Protein AF-A0A2D6U1A8-F1 (afdb_monomer)

Radius of gyration: 18.71 Å; Cα contacts (8 Å, |Δi|>4): 55; chains: 1; bounding box: 41×14×54 Å

Sequence (83 aa):
MDNKLIDKNILDLKFKLQSQFMNT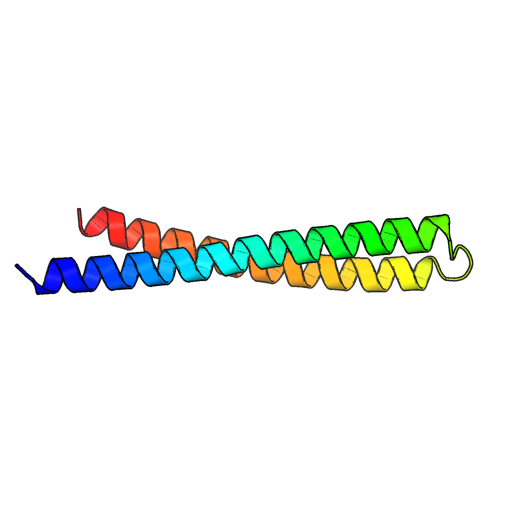SLIMMTIGLLTFISTFIWYKERIFFGIALSTIIILISLILYFSADKKIKIILNKIYKLK

Structure (mmCIF, N/CA/C/O backbone):
data_AF-A0A2D6U1A8-F1
#
_entry.id   AF-A0A2D6U1A8-F1
#
loop_
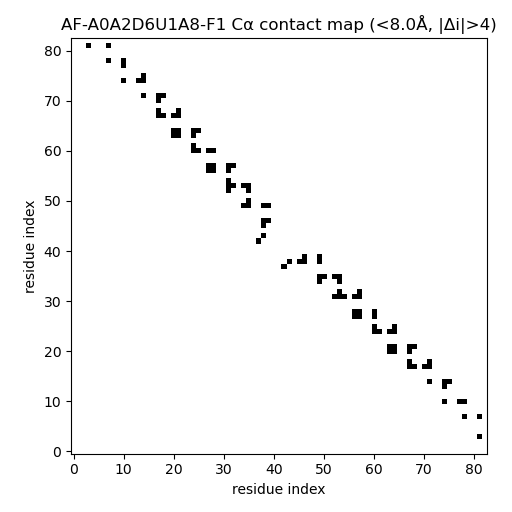_atom_site.group_PDB
_atom_site.id
_atom_site.type_symbol
_atom_site.label_atom_id
_atom_site.label_alt_id
_atom_site.label_comp_id
_atom_site.label_asym_id
_atom_site.label_entity_id
_atom_site.label_seq_id
_atom_site.pdbx_PDB_ins_code
_atom_site.Cartn_x
_atom_site.Cartn_y
_atom_site.Cartn_z
_atom_site.occupancy
_atom_site.B_iso_or_equiv
_atom_site.auth_seq_id
_atom_site.auth_comp_id
_atom_site.auth_asym_id
_atom_site.auth_atom_id
_atom_site.pdbx_PDB_model_num
ATOM 1 N N . MET A 1 1 ? -23.761 3.206 29.581 1.00 56.22 1 MET A N 1
ATOM 2 C CA . MET A 1 1 ? -23.991 2.507 28.295 1.00 56.22 1 MET A CA 1
ATOM 3 C C . MET A 1 1 ? -23.368 3.280 27.130 1.00 56.22 1 MET A C 1
ATOM 5 O O . MET A 1 1 ? -22.847 2.647 26.221 1.00 56.22 1 MET A O 1
ATOM 9 N N . ASP A 1 2 ? -23.298 4.614 27.213 1.00 62.34 2 ASP A N 1
ATOM 10 C CA . ASP A 1 2 ? -22.784 5.493 26.146 1.00 62.34 2 ASP A CA 1
ATOM 11 C C . ASP A 1 2 ? -21.277 5.397 25.875 1.00 62.34 2 ASP A C 1
ATOM 13 O O . AS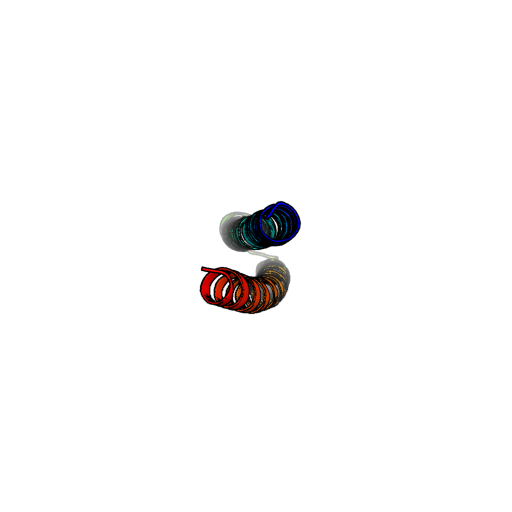P A 1 2 ? -20.863 5.417 24.719 1.00 62.34 2 ASP A O 1
ATOM 17 N N . ASN A 1 3 ? -20.446 5.186 26.901 1.00 69.81 3 ASN A N 1
ATOM 18 C CA . ASN A 1 3 ? -18.988 5.121 26.713 1.00 69.81 3 ASN A CA 1
ATOM 19 C C . ASN A 1 3 ? -18.556 3.978 25.774 1.00 69.81 3 ASN A C 1
ATOM 21 O O . ASN A 1 3 ? -17.676 4.166 24.941 1.00 69.81 3 ASN A O 1
ATOM 25 N N . LYS A 1 4 ? -19.240 2.823 25.822 1.00 72.25 4 LYS A N 1
ATOM 26 C CA . LYS A 1 4 ? -18.964 1.697 24.909 1.00 72.25 4 LYS A CA 1
ATOM 27 C C . LYS A 1 4 ? -19.313 2.016 23.450 1.00 72.25 4 LYS A C 1
ATOM 29 O O . LYS A 1 4 ? -18.637 1.532 22.545 1.00 72.25 4 LYS A O 1
ATOM 34 N N . LEU A 1 5 ? -20.358 2.811 23.212 1.00 77.62 5 LEU A N 1
ATOM 35 C CA . LEU A 1 5 ? -20.745 3.243 21.865 1.00 77.62 5 LEU A CA 1
ATOM 36 C C . LEU A 1 5 ? -19.742 4.255 21.300 1.00 77.62 5 LEU A C 1
ATOM 38 O O . LEU A 1 5 ? -19.369 4.160 20.131 1.00 77.62 5 LEU A O 1
ATOM 42 N N . ILE A 1 6 ? -19.256 5.173 22.140 1.00 81.44 6 ILE A N 1
ATOM 43 C CA . ILE A 1 6 ? -18.225 6.150 21.768 1.00 81.44 6 ILE A CA 1
ATOM 44 C C . ILE A 1 6 ? -16.919 5.433 21.399 1.00 81.44 6 ILE A C 1
ATOM 46 O O . ILE A 1 6 ? -16.362 5.684 20.329 1.00 81.44 6 ILE A O 1
ATOM 50 N N . ASP A 1 7 ? -16.473 4.482 22.222 1.00 81.94 7 ASP A N 1
ATOM 51 C CA . ASP A 1 7 ? -15.244 3.720 21.972 1.00 81.94 7 ASP A CA 1
ATOM 52 C C . ASP A 1 7 ? -15.313 2.903 20.675 1.00 81.94 7 ASP A C 1
ATOM 54 O O . ASP A 1 7 ? -14.344 2.847 19.909 1.00 81.94 7 ASP A O 1
ATOM 58 N N . LYS A 1 8 ? -16.477 2.312 20.382 1.00 80.06 8 LYS A N 1
ATOM 59 C CA . LYS A 1 8 ? -16.715 1.598 19.125 1.00 80.06 8 LYS A CA 1
ATOM 60 C C . LYS A 1 8 ? -16.668 2.541 17.919 1.00 80.06 8 LYS A C 1
ATOM 62 O O . LYS A 1 8 ? -15.967 2.243 16.956 1.00 80.06 8 LYS A O 1
ATOM 67 N N . ASN A 1 9 ? -17.324 3.701 17.990 1.00 86.19 9 ASN A N 1
ATOM 68 C CA . ASN A 1 9 ? -17.303 4.690 16.907 1.00 86.19 9 ASN A CA 1
ATOM 69 C C . ASN A 1 9 ? -15.886 5.210 16.618 1.00 86.19 9 ASN A C 1
ATOM 71 O O . ASN A 1 9 ? -15.515 5.392 15.458 1.00 86.19 9 ASN A O 1
ATOM 75 N N . ILE A 1 10 ? -15.063 5.410 17.653 1.00 87.94 10 ILE A N 1
ATOM 76 C CA . ILE A 1 10 ? -13.655 5.801 17.487 1.00 87.94 10 ILE A CA 1
ATOM 77 C C . ILE A 1 10 ? -12.868 4.705 16.755 1.00 87.94 10 ILE A C 1
ATOM 79 O O . ILE A 1 10 ? -12.022 5.007 15.907 1.00 87.94 10 ILE A O 1
ATOM 83 N N . LEU A 1 11 ? -13.118 3.432 17.073 1.00 85.88 11 LEU A N 1
ATOM 84 C CA . LEU A 1 11 ? -12.472 2.307 16.396 1.00 85.88 11 LEU A CA 1
ATOM 85 C C . LEU A 1 11 ? -12.920 2.178 14.936 1.00 85.88 11 LEU A C 1
ATOM 87 O O . LEU A 1 11 ? -12.061 1.985 14.076 1.00 85.88 11 LEU A O 1
ATOM 91 N N . ASP A 1 12 ? -14.206 2.375 14.643 1.00 86.56 12 ASP A N 1
ATOM 92 C CA . ASP A 1 12 ? -14.739 2.363 13.274 1.00 86.56 12 ASP A CA 1
ATOM 93 C C . ASP A 1 12 ? -14.160 3.511 12.426 1.00 86.56 12 ASP A C 1
ATOM 95 O O . ASP A 1 12 ? -13.738 3.301 11.284 1.00 86.56 12 ASP A O 1
ATOM 99 N N . LEU A 1 13 ? -14.028 4.715 12.997 1.00 89.06 13 LEU A N 1
ATOM 100 C CA . LEU A 1 13 ? -13.344 5.845 12.353 1.00 89.06 13 LEU A CA 1
ATOM 101 C C . LEU A 1 13 ? -11.881 5.518 12.028 1.00 89.06 13 LEU A C 1
ATOM 103 O O . LEU A 1 13 ? -11.415 5.770 10.913 1.00 89.06 13 LEU A O 1
ATOM 107 N N . LYS A 1 14 ? -11.153 4.913 12.975 1.00 88.62 14 LYS A N 1
ATOM 108 C CA . LYS A 1 14 ? -9.761 4.487 12.756 1.00 88.62 14 LYS A CA 1
ATOM 109 C C . LYS A 1 14 ? -9.661 3.399 11.692 1.00 88.62 14 LYS A C 1
ATOM 111 O O . LYS A 1 14 ? -8.736 3.444 10.884 1.00 88.62 14 LYS A O 1
ATOM 116 N N . PHE A 1 15 ? -10.599 2.453 11.665 1.00 89.81 15 PHE A N 1
ATOM 117 C CA . PHE A 1 15 ? -10.665 1.418 10.637 1.00 89.81 15 PHE A CA 1
ATOM 118 C C . PHE A 1 15 ? -10.840 2.037 9.246 1.00 89.81 15 PHE A C 1
ATOM 120 O O . PHE A 1 15 ? -10.051 1.752 8.346 1.00 89.81 15 PHE A O 1
ATOM 127 N N . LYS A 1 16 ? -11.806 2.951 9.088 1.00 91.12 16 LYS A N 1
ATOM 128 C CA . LYS A 1 16 ? -12.068 3.643 7.817 1.00 91.12 16 LYS A CA 1
ATOM 129 C C . LYS A 1 16 ? -10.842 4.410 7.319 1.00 91.12 16 LYS A C 1
ATOM 131 O O . LYS A 1 16 ? -10.496 4.318 6.145 1.00 91.12 16 LYS A O 1
ATOM 136 N N . LEU A 1 17 ? -10.150 5.106 8.220 1.00 91.44 17 LEU A N 1
ATOM 137 C CA . LEU A 1 17 ? -8.937 5.858 7.901 1.00 91.44 17 LEU A CA 1
ATOM 138 C C . LEU A 1 17 ? -7.797 4.932 7.438 1.00 91.44 17 LEU A C 1
ATOM 140 O O . LEU A 1 17 ? -7.144 5.213 6.436 1.00 91.44 17 LEU A O 1
ATOM 144 N N . GLN A 1 18 ? -7.576 3.796 8.108 1.00 88.25 18 GLN A N 1
ATOM 145 C CA . GLN A 1 18 ? -6.563 2.825 7.666 1.00 88.25 18 GLN A CA 1
ATOM 146 C C . GLN A 1 18 ? -6.942 2.127 6.351 1.00 88.25 18 GLN A C 1
ATOM 148 O O . GLN A 1 18 ? -6.072 1.875 5.520 1.00 88.25 18 GLN A O 1
ATOM 153 N N . SER A 1 19 ? -8.230 1.862 6.125 1.00 88.69 19 SER A N 1
ATOM 154 C C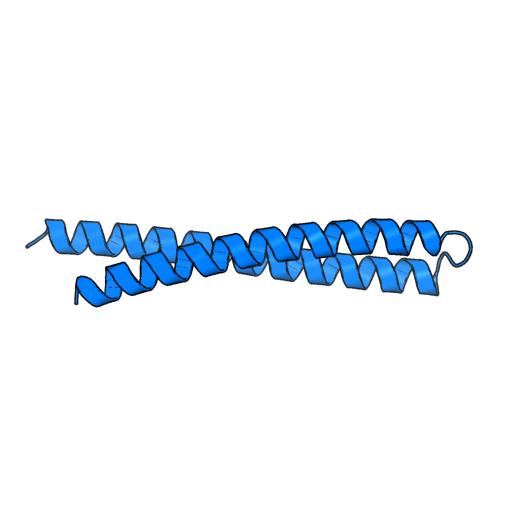A . SER A 1 19 ? -8.726 1.317 4.856 1.00 88.69 19 SER A CA 1
ATOM 155 C C . SER A 1 19 ? -8.499 2.292 3.695 1.00 88.69 19 SER A C 1
ATOM 157 O O . SER A 1 19 ? -8.046 1.879 2.628 1.00 88.69 19 SER A O 1
ATOM 159 N N . GLN A 1 20 ? -8.700 3.596 3.912 1.00 92.00 20 GLN A N 1
ATOM 160 C CA . GLN A 1 20 ? -8.333 4.619 2.930 1.00 92.00 20 GLN A CA 1
ATOM 161 C C . GLN A 1 20 ? -6.828 4.614 2.636 1.00 92.00 20 GLN A C 1
ATOM 163 O O . GLN A 1 20 ? -6.450 4.668 1.470 1.00 92.00 20 GLN A O 1
ATOM 168 N N . PHE A 1 21 ? -5.967 4.472 3.651 1.00 89.00 21 PHE A N 1
ATOM 169 C CA . PHE A 1 21 ? -4.522 4.333 3.427 1.00 89.00 21 PHE A CA 1
ATOM 170 C C . PHE A 1 21 ? -4.162 3.110 2.575 1.00 89.00 21 PHE A C 1
ATOM 172 O O . PHE A 1 21 ? -3.315 3.226 1.689 1.00 89.00 21 PHE A O 1
ATOM 179 N N . MET A 1 22 ? -4.806 1.959 2.802 1.00 88.81 22 MET A N 1
ATOM 180 C CA . MET A 1 22 ? -4.607 0.779 1.951 1.00 88.81 22 MET A CA 1
ATOM 181 C C . MET A 1 22 ? -5.011 1.055 0.502 1.00 88.81 22 MET A C 1
ATOM 183 O O . MET A 1 22 ? -4.244 0.747 -0.408 1.00 88.81 22 MET A O 1
ATOM 187 N N . ASN A 1 23 ? -6.172 1.677 0.284 1.00 90.19 23 ASN A N 1
ATOM 188 C CA . ASN A 1 23 ? -6.647 2.006 -1.060 1.00 90.19 23 ASN A CA 1
ATOM 189 C C . ASN A 1 23 ? -5.705 2.981 -1.774 1.00 90.19 23 ASN A C 1
ATOM 191 O O . ASN A 1 23 ? -5.350 2.757 -2.928 1.00 90.19 23 ASN A O 1
ATOM 195 N N . THR A 1 24 ? -5.238 4.024 -1.085 1.00 90.56 24 THR A N 1
ATOM 196 C CA . THR A 1 24 ? -4.252 4.963 -1.637 1.00 90.56 24 THR A CA 1
ATOM 197 C C . THR A 1 24 ? -2.950 4.257 -2.007 1.00 90.56 24 THR A C 1
ATOM 199 O O . THR A 1 24 ? -2.382 4.535 -3.061 1.00 90.56 24 THR A O 1
ATOM 202 N N . SER A 1 25 ? -2.491 3.313 -1.180 1.00 88.88 25 SER A N 1
ATOM 203 C CA . SER A 1 25 ? -1.302 2.516 -1.491 1.00 88.88 25 SER A CA 1
ATOM 204 C C . SER A 1 25 ? -1.498 1.658 -2.748 1.00 88.88 25 SER A C 1
ATOM 206 O O . SER A 1 25 ? -0.637 1.648 -3.625 1.00 88.88 25 SER A O 1
ATOM 208 N N . LEU A 1 26 ? -2.658 1.011 -2.899 1.00 90.44 26 LEU A N 1
ATOM 209 C CA . LEU A 1 26 ? -2.985 0.242 -4.106 1.00 90.44 26 LEU A CA 1
ATOM 210 C C . LEU A 1 26 ? -3.007 1.121 -5.366 1.00 90.44 26 LEU A C 1
ATOM 212 O O . LEU A 1 26 ? -2.476 0.726 -6.407 1.00 90.44 26 LEU A O 1
ATOM 216 N N . ILE A 1 27 ? -3.569 2.329 -5.271 1.00 92.62 27 ILE A N 1
ATOM 217 C CA . ILE A 1 27 ? -3.565 3.305 -6.369 1.00 92.62 27 ILE A CA 1
ATOM 218 C C . ILE A 1 27 ? -2.128 3.692 -6.735 1.00 92.62 27 ILE A C 1
ATOM 220 O O . ILE A 1 27 ? -1.767 3.637 -7.908 1.00 92.62 27 ILE A O 1
ATOM 224 N N . MET A 1 28 ? -1.285 4.017 -5.751 1.00 90.19 28 MET A N 1
ATOM 225 C CA . MET A 1 28 ? 0.129 4.336 -5.987 1.00 90.19 28 MET A CA 1
ATOM 226 C C . MET A 1 28 ? 0.884 3.176 -6.638 1.00 90.19 28 MET A C 1
ATOM 228 O O . MET A 1 28 ? 1.653 3.390 -7.575 1.00 90.19 28 MET A O 1
ATOM 232 N N . MET A 1 29 ? 0.619 1.942 -6.211 1.00 90.00 29 MET A N 1
ATOM 233 C CA . MET A 1 29 ? 1.217 0.751 -6.811 1.00 90.00 29 MET A CA 1
ATOM 234 C C . MET A 1 29 ? 0.796 0.593 -8.279 1.00 90.00 29 MET A C 1
ATOM 236 O O . MET A 1 29 ? 1.624 0.298 -9.139 1.00 90.00 29 MET A O 1
ATOM 240 N N . THR A 1 30 ? -0.475 0.871 -8.580 1.00 92.31 30 THR A N 1
ATOM 241 C CA . THR A 1 30 ? -1.025 0.837 -9.944 1.00 92.31 30 THR A CA 1
ATOM 242 C C . THR A 1 3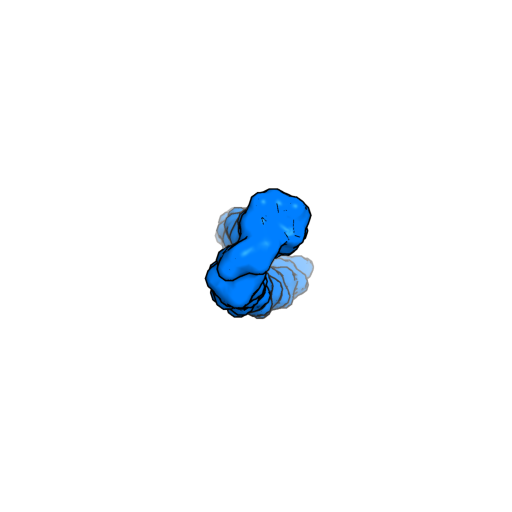0 ? -0.380 1.907 -10.826 1.00 92.31 30 THR A C 1
ATOM 244 O O . THR A 1 30 ? 0.042 1.618 -11.944 1.00 92.31 30 THR A O 1
ATOM 247 N N . ILE A 1 31 ? -0.230 3.130 -10.310 1.00 90.88 31 ILE A N 1
ATOM 248 C CA . ILE A 1 31 ? 0.463 4.227 -11.001 1.00 90.88 31 ILE A CA 1
ATOM 249 C C . ILE A 1 31 ? 1.934 3.874 -11.248 1.00 90.88 31 ILE A C 1
ATOM 251 O O . ILE A 1 31 ? 2.438 4.112 -12.345 1.00 90.88 31 ILE A O 1
ATOM 255 N N . GLY A 1 32 ? 2.623 3.271 -10.276 1.00 88.12 32 GLY A N 1
ATOM 256 C CA . GLY A 1 32 ? 4.008 2.824 -10.434 1.00 88.12 32 GLY A CA 1
ATOM 257 C C . GLY A 1 32 ? 4.169 1.800 -11.561 1.00 88.12 32 GLY A C 1
ATOM 258 O O . GLY A 1 32 ? 5.081 1.922 -12.379 1.00 88.12 32 GLY A O 1
ATOM 259 N N . LEU A 1 33 ? 3.242 0.841 -11.661 1.00 90.44 33 LEU A N 1
ATOM 260 C CA . LEU A 1 33 ? 3.216 -0.148 -12.744 1.00 90.44 33 LEU A CA 1
ATOM 261 C C . LEU A 1 33 ? 2.908 0.487 -14.107 1.00 90.44 33 LEU A C 1
ATOM 263 O O . LEU A 1 33 ? 3.600 0.206 -15.084 1.00 90.44 33 LEU A O 1
ATOM 267 N N . LEU A 1 34 ? 1.919 1.380 -14.180 1.00 90.69 34 LEU A N 1
ATOM 268 C CA . LEU A 1 34 ? 1.597 2.108 -15.413 1.00 90.69 34 LEU A CA 1
ATOM 269 C C . LEU A 1 34 ? 2.765 2.981 -15.880 1.00 90.69 34 LEU A C 1
ATOM 271 O O . LEU A 1 34 ? 3.051 3.045 -17.074 1.00 90.69 34 LEU A O 1
ATOM 275 N N . THR A 1 35 ? 3.477 3.607 -14.943 1.00 86.44 35 THR A N 1
ATOM 276 C CA . THR A 1 35 ? 4.680 4.395 -15.234 1.00 86.44 35 THR A CA 1
ATOM 277 C C . THR A 1 35 ? 5.770 3.510 -15.833 1.00 86.44 35 THR A C 1
ATOM 279 O O . THR A 1 35 ? 6.348 3.870 -16.856 1.00 86.44 35 THR A O 1
ATOM 282 N N . PHE A 1 36 ? 6.008 2.318 -15.273 1.00 86.94 36 PHE A N 1
ATOM 283 C CA . PHE A 1 36 ? 6.950 1.352 -15.846 1.00 86.94 36 PHE A CA 1
ATOM 284 C C . PHE A 1 36 ? 6.575 0.966 -17.284 1.00 86.94 36 PHE A C 1
ATOM 286 O O . PHE A 1 36 ? 7.409 1.073 -18.183 1.00 86.94 36 PHE A O 1
ATOM 293 N N . ILE A 1 37 ? 5.310 0.597 -17.512 1.00 88.19 37 ILE A N 1
ATOM 294 C CA . ILE A 1 37 ? 4.798 0.226 -18.840 1.00 88.19 37 ILE A CA 1
ATOM 295 C C . ILE A 1 37 ? 4.978 1.385 -19.830 1.00 88.19 37 ILE A C 1
ATOM 297 O O . ILE A 1 37 ? 5.491 1.184 -20.929 1.00 88.19 37 ILE A O 1
ATOM 301 N N . SER A 1 38 ? 4.623 2.607 -19.431 1.00 86.25 38 SER A N 1
ATOM 302 C CA . SER A 1 38 ? 4.788 3.806 -20.260 1.00 86.25 38 SER A CA 1
ATOM 303 C C . SER A 1 38 ? 6.256 4.054 -20.622 1.00 86.25 38 SER A C 1
ATOM 305 O O . SER A 1 38 ? 6.586 4.253 -21.792 1.00 86.25 38 SER A O 1
ATOM 307 N N . THR A 1 39 ? 7.163 3.948 -19.645 1.00 85.69 39 THR A N 1
ATOM 308 C CA . THR A 1 39 ? 8.602 4.138 -19.889 1.00 85.69 39 THR A CA 1
ATOM 309 C C . THR A 1 39 ? 9.154 3.064 -20.831 1.00 85.69 39 THR A C 1
ATOM 311 O O . THR A 1 39 ? 9.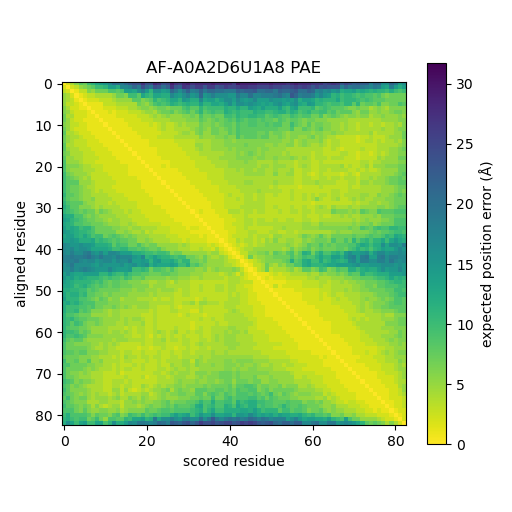973 3.367 -21.693 1.00 85.69 39 THR A O 1
ATOM 314 N N . PHE A 1 40 ? 8.670 1.825 -20.721 1.00 84.94 40 PHE A N 1
ATOM 315 C CA . PHE A 1 40 ? 9.060 0.721 -21.596 1.00 84.94 40 PHE A CA 1
ATOM 316 C C . PHE A 1 40 ? 8.571 0.899 -23.044 1.00 84.94 40 PHE A C 1
ATOM 318 O O . PHE A 1 40 ? 9.315 0.618 -23.986 1.00 84.94 40 PHE A O 1
ATOM 325 N N . ILE A 1 41 ? 7.337 1.381 -23.236 1.00 85.19 41 ILE A N 1
ATOM 326 C CA . ILE A 1 41 ? 6.737 1.561 -24.567 1.00 85.19 41 ILE A CA 1
ATOM 327 C C . ILE A 1 41 ? 7.301 2.806 -25.267 1.00 85.19 41 ILE A C 1
ATOM 329 O O . ILE A 1 41 ? 7.671 2.723 -26.439 1.00 85.19 41 ILE A O 1
ATOM 333 N N . TRP A 1 42 ? 7.375 3.947 -24.572 1.00 84.75 42 TRP A N 1
ATOM 334 C CA . TRP A 1 42 ? 7.704 5.244 -25.182 1.00 84.75 42 TRP A CA 1
ATOM 335 C C . TRP A 1 42 ? 9.160 5.692 -25.006 1.00 84.75 42 TRP A C 1
ATOM 337 O O . TRP A 1 42 ? 9.670 6.390 -25.876 1.00 84.75 42 TRP A O 1
ATOM 347 N N . TYR A 1 43 ? 9.859 5.288 -23.939 1.00 81.38 43 TYR A N 1
ATOM 348 C CA . TYR A 1 43 ? 11.197 5.803 -23.600 1.00 81.38 43 TYR A CA 1
ATOM 349 C C . TYR A 1 43 ? 12.225 4.684 -23.386 1.00 81.38 43 TYR A C 1
ATOM 351 O O . TYR A 1 43 ? 12.839 4.555 -22.323 1.00 81.38 43 TYR A O 1
ATOM 359 N N . LYS A 1 44 ? 12.463 3.900 -24.446 1.00 79.50 44 LYS A N 1
ATOM 360 C CA . LYS A 1 44 ? 13.373 2.740 -24.428 1.00 79.50 44 LYS A CA 1
ATOM 361 C C . LYS A 1 44 ? 14.798 3.074 -23.968 1.00 79.50 44 LYS A C 1
ATOM 363 O O . LYS A 1 44 ? 15.409 2.298 -23.242 1.00 79.50 44 LYS A O 1
ATOM 368 N N . GLU A 1 45 ? 15.307 4.254 -24.312 1.00 83.12 45 GLU A N 1
ATOM 369 C CA . GLU A 1 45 ? 16.652 4.702 -23.917 1.00 83.12 45 GLU A CA 1
ATOM 370 C C . GLU A 1 45 ? 16.799 4.946 -22.406 1.00 83.12 45 GLU A C 1
ATOM 372 O O . GLU A 1 45 ? 17.907 4.933 -21.874 1.00 83.12 45 GLU A O 1
ATOM 377 N N . ARG A 1 46 ? 15.684 5.144 -21.687 1.00 83.88 46 ARG A N 1
ATOM 378 C CA . ARG A 1 46 ? 15.659 5.403 -20.238 1.00 83.88 46 ARG A CA 1
ATOM 379 C C . ARG A 1 46 ? 14.985 4.286 -19.442 1.00 83.88 46 ARG A C 1
ATOM 381 O O . ARG A 1 46 ? 14.545 4.518 -18.316 1.00 83.88 46 ARG A O 1
ATOM 388 N N . ILE A 1 47 ? 14.949 3.066 -19.981 1.00 85.88 47 ILE A N 1
ATOM 389 C CA . ILE A 1 47 ? 14.337 1.901 -19.320 1.00 85.88 47 ILE A CA 1
ATOM 390 C C . ILE A 1 47 ? 14.878 1.697 -17.899 1.00 85.88 47 ILE A C 1
ATOM 392 O O . ILE A 1 47 ? 14.087 1.522 -16.977 1.00 85.88 47 ILE A O 1
ATOM 396 N N . PHE A 1 48 ? 16.195 1.791 -17.688 1.00 86.25 48 PHE A N 1
ATOM 397 C CA . PHE A 1 48 ? 16.791 1.617 -16.356 1.00 86.25 48 PHE A CA 1
ATOM 398 C C . PHE A 1 48 ? 16.285 2.644 -15.335 1.00 86.25 48 PHE A C 1
ATOM 400 O O . PHE A 1 48 ? 16.042 2.297 -14.181 1.00 86.25 48 PHE A O 1
ATOM 407 N N . PHE A 1 49 ? 16.070 3.891 -15.763 1.00 86.94 49 PHE A N 1
ATOM 408 C CA . PHE A 1 49 ? 15.499 4.930 -14.908 1.00 86.94 49 PHE A CA 1
ATOM 409 C C . PHE A 1 49 ? 14.030 4.640 -14.583 1.00 86.94 49 PHE A C 1
ATOM 411 O O . PHE A 1 49 ? 13.629 4.735 -13.425 1.00 86.94 49 PHE A O 1
ATOM 418 N N . GLY A 1 50 ? 13.246 4.224 -15.584 1.00 86.56 50 GLY A N 1
ATOM 419 C CA . GLY A 1 50 ? 11.853 3.814 -15.395 1.00 86.56 50 GLY A CA 1
ATOM 420 C C . GLY A 1 50 ? 11.712 2.656 -14.408 1.00 86.56 50 GLY A C 1
ATOM 421 O O . GLY A 1 50 ? 10.893 2.737 -13.497 1.00 86.56 50 GLY A O 1
ATOM 422 N N . ILE A 1 51 ? 12.564 1.630 -14.539 1.00 87.25 51 ILE A N 1
ATOM 423 C CA . ILE A 1 51 ? 12.637 0.484 -13.618 1.00 87.25 51 ILE A CA 1
ATOM 424 C C . ILE A 1 51 ? 12.968 0.950 -12.202 1.00 87.25 51 ILE A C 1
ATOM 426 O O . ILE A 1 51 ? 12.298 0.546 -11.251 1.00 87.25 51 ILE A O 1
ATOM 430 N N . ALA A 1 52 ? 13.995 1.786 -12.036 1.00 89.94 52 ALA A N 1
ATOM 431 C CA . ALA A 1 52 ? 14.399 2.264 -10.717 1.00 89.94 52 ALA A CA 1
AT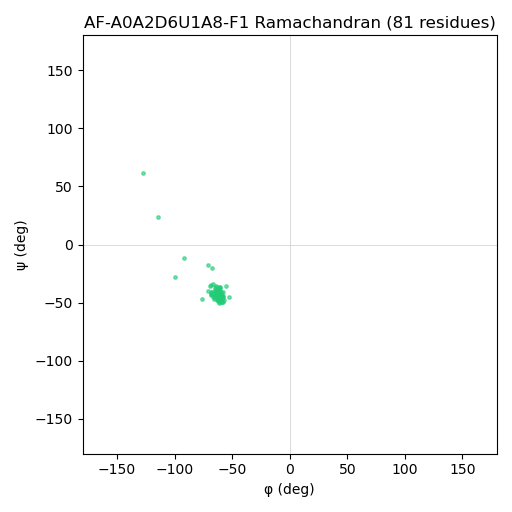OM 432 C C . ALA A 1 52 ? 13.260 3.042 -10.038 1.00 89.94 52 ALA A C 1
ATOM 434 O O . ALA A 1 52 ? 12.908 2.754 -8.892 1.00 89.94 52 ALA A O 1
ATOM 435 N N . LEU A 1 53 ? 12.628 3.966 -10.767 1.00 87.94 53 LEU A N 1
ATOM 436 C CA . LEU A 1 53 ? 11.522 4.776 -10.262 1.00 87.94 53 LEU A CA 1
ATOM 437 C C . LEU A 1 53 ? 10.308 3.914 -9.882 1.00 87.94 53 LEU A C 1
ATOM 439 O O . LEU A 1 53 ? 9.778 4.047 -8.778 1.00 87.94 53 LEU A O 1
ATOM 443 N N . SER A 1 54 ? 9.887 2.997 -10.759 1.00 88.94 54 SER A N 1
ATOM 444 C CA . SER A 1 54 ? 8.749 2.116 -10.484 1.00 88.94 54 SER A CA 1
ATOM 445 C C . SER A 1 54 ? 9.018 1.197 -9.298 1.00 88.94 54 SER A C 1
ATOM 447 O O . SER A 1 54 ? 8.138 0.993 -8.466 1.00 88.94 54 SER A O 1
ATOM 449 N N . THR A 1 55 ? 10.246 0.688 -9.176 1.00 89.00 55 THR A N 1
ATOM 450 C CA . THR A 1 55 ? 10.655 -0.175 -8.061 1.00 89.00 55 THR A CA 1
ATOM 451 C C . THR A 1 55 ? 10.577 0.569 -6.730 1.00 89.00 55 THR A C 1
ATOM 453 O O . THR A 1 55 ? 10.040 0.027 -5.766 1.00 89.00 55 THR A O 1
ATOM 456 N N . ILE A 1 56 ? 11.024 1.829 -6.679 1.00 91.88 56 ILE A N 1
ATOM 457 C CA . ILE A 1 56 ? 10.917 2.678 -5.481 1.00 91.88 56 ILE A CA 1
ATOM 458 C C . ILE A 1 56 ? 9.447 2.906 -5.100 1.00 91.88 56 ILE A C 1
ATOM 460 O O . ILE A 1 56 ? 9.083 2.732 -3.936 1.00 91.88 56 ILE A O 1
ATOM 464 N N . ILE A 1 57 ? 8.589 3.242 -6.070 1.00 90.19 57 ILE A N 1
ATOM 465 C CA . ILE A 1 57 ? 7.152 3.461 -5.831 1.00 90.19 57 ILE A CA 1
ATOM 466 C C . ILE A 1 57 ? 6.494 2.187 -5.284 1.00 90.19 57 ILE A C 1
ATOM 468 O O . ILE A 1 57 ? 5.742 2.248 -4.307 1.00 90.19 57 ILE A O 1
ATOM 472 N N . ILE A 1 58 ? 6.799 1.028 -5.873 1.00 89.56 58 ILE A N 1
ATOM 473 C CA . ILE A 1 58 ? 6.259 -0.269 -5.447 1.00 89.56 58 ILE A CA 1
ATOM 474 C C . ILE A 1 58 ? 6.737 -0.622 -4.032 1.00 89.56 58 ILE A C 1
ATOM 476 O O . ILE A 1 58 ? 5.919 -1.013 -3.201 1.00 89.56 58 ILE A O 1
ATOM 480 N N . LEU A 1 59 ? 8.024 -0.430 -3.724 1.00 92.38 59 LEU A N 1
ATOM 481 C CA . LEU A 1 59 ? 8.592 -0.667 -2.391 1.00 92.38 59 LEU A CA 1
ATOM 482 C C . LEU A 1 59 ? 7.913 0.185 -1.315 1.00 92.38 59 LEU A C 1
ATOM 484 O O . LEU A 1 59 ? 7.476 -0.345 -0.292 1.00 92.38 59 LEU A O 1
ATOM 488 N N . ILE A 1 60 ? 7.784 1.493 -1.553 1.00 91.62 60 ILE A N 1
ATOM 489 C CA . ILE A 1 60 ? 7.125 2.410 -0.614 1.00 91.62 60 ILE A CA 1
ATOM 490 C C . ILE A 1 60 ? 5.659 2.004 -0.415 1.00 91.62 60 ILE A C 1
ATOM 492 O O . ILE A 1 60 ? 5.185 1.933 0.722 1.00 91.62 60 ILE A O 1
ATOM 496 N N . SER A 1 61 ? 4.956 1.677 -1.502 1.00 89.12 61 SER A N 1
ATOM 497 C CA . SER A 1 61 ? 3.555 1.241 -1.455 1.00 89.12 61 SER A CA 1
ATOM 498 C C . SER A 1 61 ? 3.396 -0.046 -0.636 1.00 89.12 61 SER A C 1
ATOM 500 O O . SER A 1 61 ? 2.553 -0.105 0.261 1.00 89.12 61 SER A O 1
ATOM 502 N N . LEU A 1 62 ? 4.262 -1.043 -0.844 1.00 89.31 62 LEU A N 1
ATOM 503 C CA . LEU A 1 62 ? 4.277 -2.290 -0.070 1.00 89.31 62 LEU A CA 1
ATOM 504 C C . LEU A 1 62 ? 4.478 -2.044 1.428 1.00 89.31 62 LEU A C 1
ATOM 506 O O . LEU A 1 62 ? 3.731 -2.581 2.247 1.00 89.31 62 LEU A O 1
ATOM 510 N N . ILE A 1 63 ? 5.451 -1.208 1.800 1.00 92.56 63 ILE A N 1
ATOM 511 C CA . ILE A 1 63 ? 5.722 -0.883 3.209 1.00 92.56 63 ILE A CA 1
ATOM 512 C C . ILE A 1 63 ? 4.495 -0.229 3.855 1.00 92.56 63 ILE A C 1
ATOM 514 O O . ILE A 1 63 ? 4.072 -0.627 4.946 1.00 92.56 63 ILE A O 1
ATOM 518 N N . LEU A 1 64 ? 3.891 0.750 3.175 1.00 88.56 64 LEU A N 1
ATOM 519 C CA . LEU A 1 64 ? 2.686 1.428 3.654 1.00 88.56 64 LEU A CA 1
ATOM 520 C C . LEU A 1 64 ? 1.500 0.465 3.766 1.00 88.56 64 LEU A C 1
ATOM 522 O O . LEU A 1 64 ? 0.773 0.505 4.760 1.00 88.56 64 LEU A O 1
ATOM 526 N N . TYR A 1 65 ? 1.343 -0.434 2.795 1.00 89.62 65 TYR A N 1
ATOM 527 C CA . TYR A 1 65 ? 0.286 -1.439 2.778 1.00 89.62 65 TYR A CA 1
ATOM 528 C C . TYR A 1 65 ? 0.397 -2.389 3.976 1.00 89.62 65 TYR A C 1
ATOM 530 O O . TYR A 1 65 ? -0.565 -2.553 4.725 1.00 89.62 65 TYR A O 1
ATOM 538 N N . PHE A 1 66 ? 1.582 -2.954 4.229 1.00 90.56 66 PHE A N 1
ATOM 539 C CA . PHE A 1 66 ? 1.800 -3.838 5.378 1.00 90.56 66 PHE A CA 1
ATOM 540 C C . PHE A 1 66 ? 1.624 -3.125 6.720 1.00 90.56 66 PHE A C 1
ATOM 542 O O . PHE A 1 66 ? 1.127 -3.715 7.683 1.00 90.56 66 PHE A O 1
ATOM 549 N N . SER A 1 67 ? 2.024 -1.855 6.803 1.00 88.19 67 SER A N 1
ATOM 550 C CA . SER A 1 67 ? 1.809 -1.042 8.001 1.00 88.19 67 SER A CA 1
ATOM 551 C C . SER A 1 67 ? 0.315 -0.835 8.279 1.00 8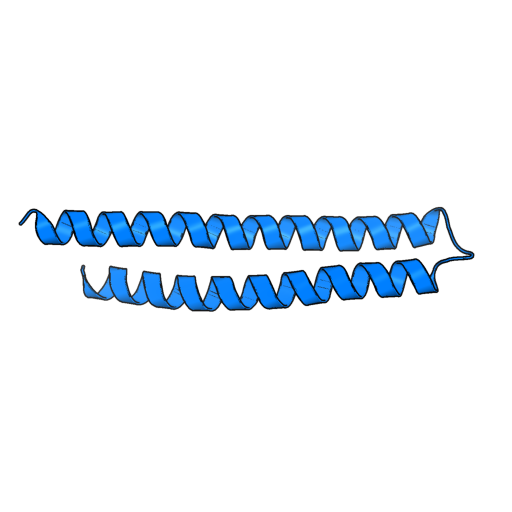8.19 67 SER A C 1
ATOM 553 O O . SER A 1 67 ? -0.133 -0.997 9.419 1.00 88.19 67 SER A O 1
ATOM 555 N N . ALA A 1 68 ? -0.472 -0.541 7.240 1.00 87.00 68 ALA A N 1
ATOM 556 C CA . ALA A 1 68 ? -1.918 -0.374 7.348 1.00 87.00 68 ALA A CA 1
ATOM 557 C C . ALA A 1 68 ? -2.638 -1.696 7.679 1.00 87.00 68 ALA A C 1
ATOM 559 O O . ALA A 1 68 ? -3.475 -1.712 8.583 1.00 87.00 68 ALA A O 1
ATOM 560 N N . ASP A 1 69 ? -2.255 -2.815 7.050 1.00 89.19 69 ASP A N 1
ATOM 561 C CA . ASP A 1 69 ? -2.805 -4.152 7.338 1.00 89.19 69 ASP A CA 1
ATOM 562 C C . ASP A 1 69 ? -2.620 -4.538 8.814 1.00 89.19 69 ASP A C 1
ATOM 564 O O . ASP A 1 69 ? -3.575 -4.924 9.496 1.00 89.19 69 ASP A O 1
ATOM 568 N N . LYS A 1 70 ? -1.409 -4.347 9.359 1.00 90.69 70 LYS A N 1
ATOM 569 C CA . LYS A 1 70 ? -1.141 -4.596 10.784 1.00 90.69 70 LYS A CA 1
ATOM 570 C C . LYS A 1 70 ? -2.047 -3.754 11.684 1.00 90.69 70 LYS A C 1
ATOM 572 O O . LYS A 1 70 ? -2.610 -4.276 12.649 1.00 90.69 70 LYS A O 1
ATOM 577 N N . LYS A 1 71 ? -2.220 -2.464 11.377 1.00 87.81 71 LYS A N 1
ATOM 578 C CA . LYS A 1 71 ? -3.090 -1.565 12.154 1.00 87.81 71 LYS A CA 1
ATOM 579 C C . LYS A 1 71 ? -4.557 -1.986 12.075 1.00 87.81 71 LYS A C 1
ATOM 581 O O . LYS A 1 71 ? -5.232 -1.986 13.104 1.00 87.81 71 LYS A O 1
ATOM 586 N N . ILE A 1 72 ? -5.035 -2.397 10.903 1.00 88.62 72 ILE A N 1
ATOM 587 C CA . ILE A 1 72 ? -6.407 -2.883 10.710 1.00 88.62 72 ILE A CA 1
ATOM 588 C C . ILE A 1 72 ? -6.665 -4.152 11.516 1.00 88.62 72 ILE A C 1
ATOM 590 O O . ILE A 1 72 ? -7.667 -4.211 12.226 1.00 88.62 72 ILE A O 1
ATOM 594 N N . LYS A 1 73 ? -5.748 -5.127 11.498 1.00 89.00 73 LYS A N 1
ATOM 595 C CA . LYS A 1 73 ? -5.871 -6.348 12.314 1.00 89.00 73 LYS A CA 1
ATOM 596 C C . LYS A 1 73 ? -5.972 -6.038 13.807 1.00 89.00 73 LYS A C 1
ATOM 598 O O . LYS A 1 73 ? -6.795 -6.624 14.507 1.00 89.00 73 LYS A O 1
ATOM 603 N N . ILE A 1 74 ? -5.183 -5.079 14.299 1.00 89.00 74 ILE A N 1
ATOM 604 C CA . ILE A 1 74 ? -5.255 -4.634 15.699 1.00 89.00 74 ILE A CA 1
ATOM 605 C C . ILE A 1 74 ? -6.622 -4.007 16.006 1.00 89.00 74 ILE A C 1
ATOM 607 O O . ILE A 1 74 ? -7.198 -4.286 17.058 1.00 89.00 74 ILE A O 1
ATOM 611 N N . ILE A 1 75 ? -7.145 -3.167 15.109 1.00 85.25 75 ILE A N 1
ATOM 612 C CA . ILE A 1 75 ? -8.452 -2.517 15.282 1.00 85.25 75 ILE A CA 1
ATOM 613 C C . ILE A 1 75 ? -9.580 -3.555 15.266 1.00 85.25 75 ILE A C 1
ATOM 615 O O . ILE A 1 75 ? -10.404 -3.553 16.176 1.00 85.25 75 ILE A O 1
ATOM 619 N N . LEU A 1 76 ? -9.576 -4.486 14.309 1.00 85.69 76 LEU A N 1
ATOM 620 C CA . LEU A 1 76 ? -10.558 -5.571 14.217 1.00 85.69 76 LEU A CA 1
ATOM 621 C C . LEU A 1 76 ? -10.573 -6.438 15.477 1.00 85.69 76 LEU A C 1
ATOM 623 O O . LEU A 1 76 ? -11.641 -6.692 16.026 1.00 85.69 76 LEU A O 1
ATOM 627 N N . ASN A 1 77 ? -9.401 -6.816 15.997 1.00 88.81 77 ASN A N 1
ATOM 628 C CA . ASN A 1 77 ? -9.311 -7.563 17.252 1.00 88.81 77 ASN A CA 1
ATOM 629 C C . ASN A 1 77 ? -9.887 -6.782 18.442 1.00 88.81 77 ASN A C 1
ATOM 631 O O . ASN A 1 77 ? -10.500 -7.377 19.327 1.00 88.81 77 ASN A O 1
ATOM 635 N N . LYS A 1 78 ? -9.710 -5.453 18.482 1.00 84.06 78 LYS A N 1
ATOM 636 C CA . LYS A 1 78 ? -10.318 -4.605 19.521 1.00 84.06 78 LYS A CA 1
ATOM 637 C C . LYS A 1 78 ? -11.836 -4.531 19.380 1.00 84.06 78 LYS A C 1
ATOM 639 O O . LYS A 1 78 ? -12.523 -4.661 20.385 1.00 84.06 78 LYS A O 1
ATOM 644 N N . ILE A 1 79 ? -12.349 -4.379 18.159 1.00 81.06 79 ILE A N 1
ATOM 645 C CA . ILE A 1 79 ? -13.792 -4.381 17.883 1.00 81.06 79 ILE A CA 1
ATOM 646 C C . ILE A 1 79 ? -14.408 -5.727 18.285 1.00 81.06 79 ILE A C 1
ATOM 648 O O . ILE A 1 79 ? -15.447 -5.748 18.937 1.00 81.06 79 ILE A O 1
ATOM 652 N N . TYR A 1 80 ? -13.752 -6.845 17.961 1.00 79.25 80 TYR A N 1
ATOM 653 C CA . TYR A 1 80 ? -14.250 -8.183 18.287 1.00 79.25 80 TYR A CA 1
ATOM 654 C C . TYR A 1 80 ? -14.313 -8.437 19.797 1.00 79.25 80 TYR A C 1
ATOM 656 O O . TYR A 1 80 ? -15.259 -9.047 20.271 1.00 79.25 80 TYR A O 1
ATOM 664 N N . LYS A 1 81 ? -13.340 -7.927 20.565 1.00 78.00 81 LYS A N 1
ATOM 665 C CA . LYS A 1 81 ? -13.339 -8.010 22.037 1.00 78.00 81 LYS A CA 1
ATOM 666 C C . LYS A 1 81 ? -14.384 -7.119 22.719 1.00 78.00 81 LYS A C 1
ATOM 668 O O . LYS A 1 81 ? -14.639 -7.301 23.904 1.00 78.00 81 LYS A O 1
ATOM 673 N N . LEU A 1 82 ? -14.919 -6.121 22.015 1.00 67.88 82 LEU A N 1
ATOM 674 C CA . LEU A 1 82 ? -15.946 -5.204 22.525 1.00 67.88 82 LEU A CA 1
ATOM 675 C C . LEU A 1 82 ? -17.375 -5.679 22.230 1.00 67.88 82 LEU A C 1
ATOM 677 O O . LEU A 1 82 ? -18.318 -5.082 22.756 1.00 67.88 82 LEU A O 1
ATOM 681 N N . LYS A 1 83 ? -17.520 -6.69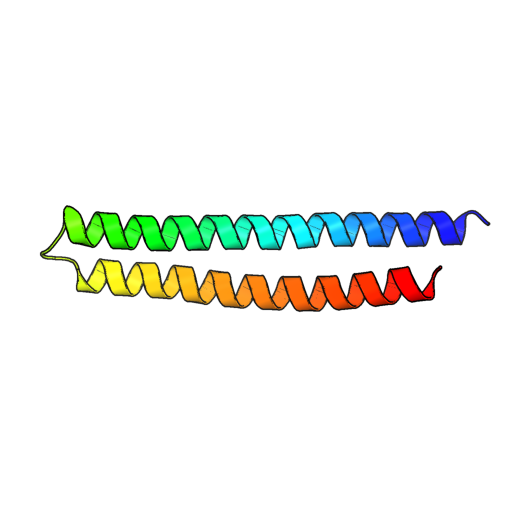8 21.377 1.00 55.72 83 LYS A N 1
ATOM 682 C CA . LYS A 1 83 ? -18.784 -7.358 21.050 1.00 55.72 83 LYS A CA 1
ATOM 683 C C . LYS A 1 83 ? -19.120 -8.400 22.112 1.00 55.72 83 LYS A C 1
ATOM 685 O O . LYS A 1 83 ? -20.319 -8.483 22.444 1.00 55.72 83 LYS A O 1
#

Mean predicted aligned error: 5.99 Å

Secondary structure (DSSP, 8-state):
-HHHHHHHHHHHHHHHHHHHHHHHHHHHHHHHHHHHHHHHHH-GGGHHHHHHHHHHHHHHHHHHHHHHHHHHHHHHHHHHHH-

Nearest PDB structures (foldseek):
  7a0g-assembly1_HHH  TM=7.269E-01  e=7.031E-01  Serratia marcescens
  7p3r-assembly1_D  TM=4.161E-01  e=2.857E-01  Vibrio cholerae O1 biovar El Tor str. N16961
  6grj-assembly1_D  TM=4.626E-01  e=1.534E+00  Aeromonas hydrophila
  7ung-assembly1_B9  TM=7.125E-01  e=8.240E+00  Homo sapiens
  7a0g-assembly1_DDD  TM=4.627E-01  e=2.970E+00  Serratia marcescens

Foldseek 3Di:
DVVLVVVLVVLVVLLVVLVVQLVVLVVLLVVLVVQLVCCVVPPVVCNVVSVVSSVVSNVVSVVSNVVSVVSNVVSVVVNVVSD

Solvent-accessible surface area (backbone atoms only — not comparable to full-atom values): 4288 Å² total; per-residue (Å²): 121,63,68,64,55,52,56,50,52,54,46,52,52,52,43,53,53,37,50,51,52,36,52,53,24,52,49,47,33,51,50,20,52,52,48,31,53,47,27,56,75,75,36,64,93,46,35,72,58,28,50,52,52,22,50,52,41,37,51,54,23,51,54,53,31,55,55,29,51,55,53,43,55,55,44,52,56,51,55,61,74,73,106

pLDDT: mean 85.85, std 7.17, range [55.72, 92.62]